Protein AF-A0A9D5S4G3-F1 (afdb_monomer)

Structure (mmCIF, N/CA/C/O backbone):
data_AF-A0A9D5S4G3-F1
#
_entry.id   AF-A0A9D5S4G3-F1
#
loop_
_atom_site.group_PDB
_atom_site.id
_atom_site.type_symbol
_atom_site.label_atom_id
_atom_site.label_alt_id
_atom_site.label_comp_id
_atom_site.label_asym_id
_atom_site.label_entity_id
_atom_site.label_seq_id
_atom_site.pdbx_PDB_ins_code
_atom_site.Cartn_x
_atom_site.Cartn_y
_atom_site.Cartn_z
_atom_site.occupancy
_atom_site.B_iso_or_equiv
_atom_site.auth_seq_id
_atom_site.auth_comp_id
_atom_site.auth_asym_id
_atom_site.auth_atom_id
_atom_site.pdbx_PDB_model_num
ATOM 1 N N . MET A 1 1 ? 29.428 -17.804 -40.168 1.00 51.81 1 MET A N 1
ATOM 2 C CA . MET A 1 1 ? 29.829 -16.428 -39.814 1.00 51.81 1 MET A CA 1
ATOM 3 C C . MET A 1 1 ? 28.556 -15.737 -39.376 1.00 51.81 1 MET A C 1
ATOM 5 O O . MET A 1 1 ? 27.638 -15.697 -40.182 1.00 51.81 1 MET A O 1
ATOM 9 N N . GLU A 1 2 ? 28.436 -15.329 -38.112 1.00 57.50 2 GLU A N 1
ATOM 10 C CA . GLU A 1 2 ? 27.267 -14.548 -37.683 1.00 57.50 2 GLU A CA 1
ATOM 11 C C . GLU A 1 2 ? 27.249 -13.221 -38.446 1.00 57.50 2 GLU A C 1
ATOM 13 O O . GLU A 1 2 ? 28.254 -12.510 -38.492 1.00 57.50 2 GLU A O 1
ATOM 18 N N . ASN A 1 3 ? 26.120 -12.933 -39.082 1.00 79.19 3 ASN A N 1
ATOM 19 C CA . ASN A 1 3 ? 25.870 -11.712 -39.828 1.00 79.19 3 ASN A CA 1
ATOM 20 C C . ASN A 1 3 ? 25.719 -10.534 -38.851 1.00 79.19 3 ASN A C 1
ATOM 22 O O . ASN A 1 3 ? 24.998 -10.628 -37.859 1.00 79.19 3 ASN A O 1
ATOM 26 N N . ASN A 1 4 ? 26.377 -9.408 -39.139 1.00 75.12 4 ASN A N 1
ATOM 27 C CA . ASN A 1 4 ? 26.272 -8.193 -38.325 1.00 75.12 4 ASN A CA 1
ATOM 28 C C . ASN A 1 4 ? 24.834 -7.654 -38.227 1.00 75.12 4 ASN A C 1
ATOM 30 O O . ASN A 1 4 ? 24.498 -7.051 -37.211 1.00 75.12 4 ASN A O 1
ATOM 34 N N . ASN A 1 5 ? 23.974 -7.903 -39.222 1.00 74.94 5 ASN A N 1
ATOM 35 C CA . ASN A 1 5 ? 22.558 -7.536 -39.131 1.00 74.94 5 ASN A CA 1
ATOM 36 C C . ASN A 1 5 ? 21.809 -8.359 -38.076 1.00 74.94 5 ASN A C 1
ATOM 38 O O . ASN A 1 5 ? 20.923 -7.818 -37.423 1.00 74.94 5 ASN A O 1
ATOM 42 N N . ASP A 1 6 ? 22.167 -9.628 -37.867 1.00 80.38 6 ASP A N 1
ATOM 43 C CA . ASP A 1 6 ? 21.469 -10.492 -36.906 1.00 80.38 6 ASP A CA 1
ATOM 44 C C . ASP A 1 6 ? 21.781 -10.045 -35.467 1.00 80.38 6 ASP A C 1
ATOM 46 O O . ASP A 1 6 ? 20.892 -9.982 -34.620 1.00 80.38 6 ASP A O 1
ATOM 50 N N . LYS A 1 7 ? 23.030 -9.626 -35.213 1.00 79.44 7 LYS A N 1
ATOM 51 C CA . LYS A 1 7 ? 23.448 -9.041 -33.926 1.00 79.44 7 LYS A CA 1
ATOM 52 C C . LYS A 1 7 ? 22.794 -7.691 -33.647 1.00 79.44 7 LYS A C 1
ATOM 54 O O . LYS A 1 7 ? 22.491 -7.393 -32.497 1.00 79.44 7 LYS A O 1
ATOM 59 N N . PHE A 1 8 ? 22.586 -6.882 -34.685 1.00 77.62 8 PHE A N 1
ATOM 60 C CA . PHE A 1 8 ? 21.956 -5.569 -34.562 1.00 77.62 8 PHE A CA 1
ATOM 61 C C . PHE A 1 8 ? 20.488 -5.678 -34.139 1.00 77.62 8 PHE A C 1
ATOM 63 O O . PHE A 1 8 ? 20.085 -5.042 -33.168 1.00 77.62 8 PHE A O 1
ATOM 70 N N . TRP A 1 9 ? 19.705 -6.526 -34.813 1.00 83.00 9 TRP A N 1
ATOM 71 C CA . TRP A 1 9 ? 18.303 -6.738 -34.445 1.00 83.00 9 TRP A CA 1
ATOM 72 C C . TRP A 1 9 ? 18.156 -7.387 -33.069 1.00 83.00 9 TRP A C 1
ATOM 74 O O . TRP A 1 9 ? 17.299 -6.963 -32.304 1.00 83.00 9 TRP A O 1
ATOM 84 N N . MET A 1 10 ? 19.031 -8.336 -32.719 1.00 76.00 10 MET A N 1
ATOM 85 C CA . MET A 1 10 ? 19.042 -8.948 -31.388 1.00 76.00 10 MET A CA 1
ATOM 86 C C . MET A 1 10 ? 19.289 -7.913 -30.280 1.00 76.00 10 MET A C 1
ATOM 88 O O . MET A 1 10 ? 18.559 -7.894 -29.295 1.00 76.00 10 MET A O 1
ATOM 92 N N . ALA A 1 11 ? 20.252 -7.005 -30.472 1.00 74.81 11 ALA A N 1
ATOM 93 C CA . ALA A 1 11 ? 20.532 -5.941 -29.510 1.00 74.81 11 ALA A CA 1
ATOM 94 C C . ALA A 1 11 ? 19.347 -4.972 -29.331 1.00 74.81 11 ALA A C 1
ATOM 96 O O . ALA A 1 11 ? 19.047 -4.587 -28.204 1.00 74.81 11 ALA A O 1
ATOM 97 N N . ILE A 1 12 ? 18.652 -4.613 -30.419 1.00 80.50 12 ILE A N 1
ATOM 98 C CA . ILE A 1 12 ? 17.445 -3.771 -30.351 1.00 80.50 12 ILE A CA 1
ATOM 99 C C . ILE A 1 12 ? 16.319 -4.493 -29.606 1.00 80.50 12 ILE A C 1
ATOM 101 O O . ILE A 1 12 ? 15.697 -3.902 -28.729 1.00 80.50 12 ILE A O 1
ATOM 105 N N . THR A 1 13 ? 16.068 -5.768 -29.916 1.00 83.31 13 THR A N 1
ATOM 106 C CA . THR A 1 13 ? 15.019 -6.553 -29.248 1.00 83.31 13 THR A CA 1
ATOM 107 C C . THR A 1 13 ? 15.289 -6.716 -27.750 1.00 83.31 13 THR A C 1
ATOM 109 O O . THR A 1 13 ? 14.360 -6.614 -26.949 1.00 83.31 13 THR A O 1
ATOM 112 N N . ASP A 1 14 ? 16.547 -6.916 -27.351 1.00 84.50 14 ASP A N 1
ATOM 113 C CA . ASP A 1 14 ? 16.930 -6.978 -25.937 1.00 84.50 14 ASP A CA 1
ATOM 114 C C . ASP A 1 14 ? 16.700 -5.633 -25.223 1.00 84.50 14 ASP A C 1
ATOM 116 O O . ASP A 1 14 ? 16.226 -5.603 -24.084 1.00 84.50 14 ASP A O 1
ATOM 120 N N . GLU A 1 15 ? 17.000 -4.513 -25.888 1.00 83.62 15 GLU A N 1
ATOM 121 C CA . GLU A 1 15 ? 16.800 -3.170 -25.338 1.00 83.62 15 GLU A CA 1
ATOM 122 C C . GLU A 1 15 ? 15.309 -2.815 -25.207 1.00 83.62 15 GLU A C 1
ATOM 124 O O . GLU A 1 15 ? 14.877 -2.352 -24.147 1.00 83.62 15 GLU A O 1
ATOM 129 N N . GLU A 1 16 ? 14.496 -3.107 -26.226 1.00 84.50 16 GLU A N 1
ATOM 130 C CA . GLU A 1 16 ? 13.037 -2.945 -26.181 1.00 84.50 16 GLU A CA 1
ATOM 131 C C . GLU A 1 16 ? 12.409 -3.821 -25.089 1.00 84.50 16 GLU A C 1
ATOM 133 O O . GLU A 1 16 ? 11.651 -3.321 -24.253 1.00 84.50 16 GLU A O 1
ATOM 138 N N . GLY A 1 17 ? 12.793 -5.100 -25.014 1.00 86.50 17 GLY A N 1
ATOM 139 C CA . GLY A 1 17 ? 12.318 -6.017 -23.977 1.00 86.50 17 GLY A CA 1
ATOM 140 C C . GLY A 1 17 ? 12.713 -5.570 -22.565 1.00 86.50 17 GLY A C 1
ATOM 141 O O . GLY A 1 17 ? 11.921 -5.674 -21.623 1.00 86.50 17 GLY A O 1
ATOM 142 N N . PHE A 1 18 ? 13.912 -5.005 -22.399 1.00 89.56 18 PHE A N 1
ATOM 143 C CA . PHE A 1 18 ? 14.340 -4.422 -21.129 1.00 89.56 18 PHE A CA 1
ATOM 144 C C . PHE A 1 18 ? 13.501 -3.194 -20.747 1.00 89.56 18 PHE A C 1
ATOM 146 O O . PHE A 1 18 ? 13.089 -3.064 -19.588 1.00 89.56 18 PHE A O 1
ATOM 153 N N . LEU A 1 19 ? 13.227 -2.299 -21.699 1.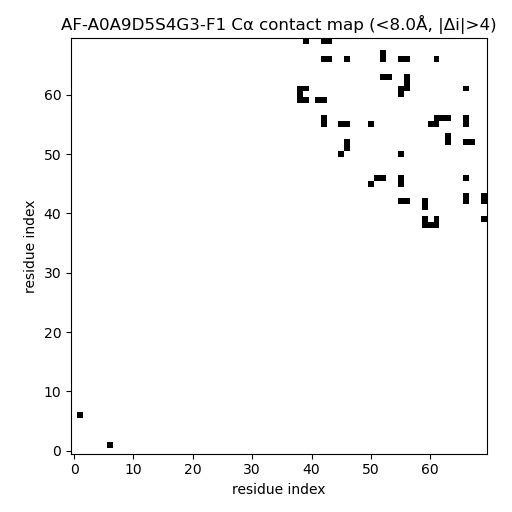00 91.44 19 LEU A N 1
ATOM 154 C CA . LEU A 1 19 ? 12.403 -1.111 -21.474 1.00 91.44 19 LEU A CA 1
ATOM 155 C C . LEU A 1 19 ? 10.962 -1.482 -21.107 1.00 91.44 19 LEU A C 1
ATOM 157 O O . LEU A 1 19 ? 10.435 -0.960 -20.119 1.00 91.44 19 LEU A O 1
ATOM 161 N N . GLU A 1 20 ? 10.353 -2.426 -21.826 1.00 90.50 20 GLU A N 1
ATOM 162 C CA . GLU A 1 20 ? 9.020 -2.945 -21.506 1.00 90.50 20 GLU A CA 1
ATOM 163 C C . GLU A 1 20 ? 8.982 -3.564 -20.106 1.00 90.50 20 GLU A C 1
ATOM 165 O O . GLU A 1 20 ? 8.128 -3.209 -19.288 1.00 90.50 20 GLU A O 1
ATOM 170 N N . ALA A 1 21 ? 9.950 -4.420 -19.765 1.00 88.75 21 ALA A N 1
ATOM 171 C CA . ALA A 1 21 ? 10.023 -5.036 -18.442 1.00 88.75 21 ALA A CA 1
ATOM 172 C C . ALA A 1 21 ? 10.129 -3.990 -17.317 1.00 88.75 21 ALA A C 1
ATOM 174 O O . ALA A 1 21 ? 9.491 -4.121 -16.266 1.00 88.75 21 ALA A O 1
ATOM 175 N N . ARG A 1 22 ? 10.907 -2.919 -17.525 1.00 92.00 22 ARG A N 1
ATOM 176 C CA . ARG A 1 22 ? 11.025 -1.804 -16.570 1.00 92.00 22 ARG A CA 1
ATOM 177 C C . ARG A 1 22 ? 9.715 -1.030 -16.440 1.00 92.00 22 ARG A C 1
ATOM 179 O O . ARG A 1 22 ? 9.343 -0.687 -15.316 1.00 92.00 22 ARG A O 1
ATOM 186 N N . TYR A 1 23 ? 9.019 -0.791 -17.549 1.00 93.44 23 TYR A N 1
ATOM 187 C CA . TYR A 1 23 ? 7.718 -0.128 -17.560 1.00 93.44 23 TYR A CA 1
ATOM 188 C C . TYR A 1 23 ? 6.669 -0.929 -16.778 1.00 93.44 23 TYR A C 1
ATOM 190 O O . TYR A 1 23 ? 6.077 -0.404 -15.832 1.00 93.44 23 TYR A O 1
ATOM 198 N N . TYR A 1 24 ? 6.502 -2.219 -17.087 1.00 93.69 24 TYR A N 1
ATOM 199 C CA . TYR A 1 24 ? 5.544 -3.083 -16.389 1.00 93.69 24 TYR A CA 1
ATOM 200 C C . TYR A 1 24 ? 5.857 -3.215 -14.900 1.00 93.69 24 TYR A C 1
ATOM 202 O O . TYR A 1 24 ? 4.954 -3.104 -14.071 1.00 93.69 24 TYR A O 1
ATOM 210 N N . LYS A 1 25 ? 7.137 -3.359 -14.538 1.00 92.69 25 LYS A N 1
ATOM 211 C CA . LYS A 1 25 ? 7.553 -3.389 -13.132 1.00 92.69 25 LYS A CA 1
ATOM 212 C C . LYS A 1 25 ? 7.230 -2.080 -12.405 1.00 92.69 25 LYS A C 1
ATOM 214 O O . LYS A 1 25 ? 6.833 -2.108 -11.242 1.00 92.69 25 LYS A O 1
ATOM 219 N N . GLY A 1 26 ? 7.392 -0.934 -13.070 1.00 92.94 26 GLY A N 1
ATOM 220 C CA . GLY A 1 26 ? 7.009 0.371 -12.527 1.00 92.94 26 GLY A CA 1
ATOM 221 C C . GLY A 1 26 ? 5.501 0.487 -12.298 1.00 92.94 26 GLY A C 1
ATOM 222 O O . GLY A 1 26 ? 5.073 0.911 -11.227 1.00 92.94 26 GLY A O 1
ATOM 223 N N . MET A 1 27 ? 4.704 0.043 -13.270 1.00 94.44 27 MET A N 1
ATOM 224 C CA . MET A 1 27 ? 3.241 0.002 -13.184 1.00 94.44 27 MET A CA 1
ATOM 225 C C . MET A 1 27 ? 2.755 -0.899 -12.043 1.00 94.44 27 MET 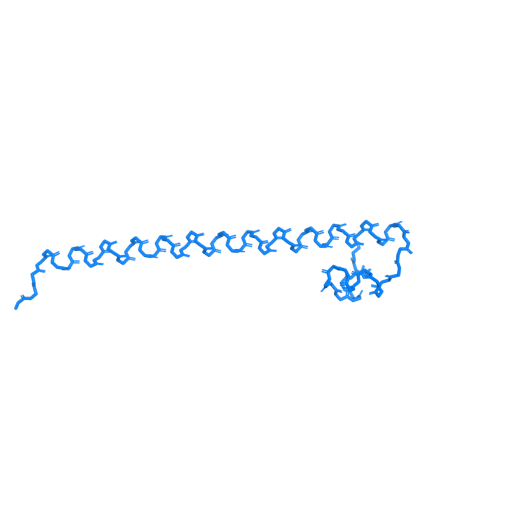A C 1
ATOM 227 O O . MET A 1 27 ? 1.906 -0.495 -11.248 1.00 94.44 27 MET A O 1
ATOM 231 N N . GLU A 1 28 ? 3.306 -2.109 -11.931 1.00 93.69 28 GLU A N 1
ATOM 232 C CA . GLU A 1 28 ? 2.964 -3.052 -10.865 1.00 93.69 28 GLU A CA 1
ATOM 233 C C . GLU A 1 28 ? 3.314 -2.484 -9.488 1.00 93.69 28 GLU A C 1
ATOM 235 O O . GLU A 1 28 ? 2.473 -2.493 -8.586 1.00 93.69 28 GLU A O 1
ATOM 240 N N . LYS A 1 29 ? 4.522 -1.920 -9.350 1.00 92.19 29 LYS A N 1
ATOM 241 C CA . LYS A 1 29 ? 4.963 -1.274 -8.115 1.00 92.19 29 LYS A CA 1
ATOM 242 C C . LYS A 1 29 ? 4.038 -0.118 -7.727 1.00 92.19 29 LYS A C 1
ATOM 244 O O . LYS A 1 29 ? 3.575 -0.086 -6.593 1.00 92.19 29 LYS A O 1
ATOM 249 N N . GLY A 1 30 ? 3.706 0.772 -8.662 1.00 94.00 30 GLY A N 1
ATOM 250 C CA . GLY A 1 30 ? 2.795 1.889 -8.396 1.00 94.00 30 GLY A CA 1
ATOM 251 C C . GLY A 1 30 ? 1.390 1.427 -7.995 1.00 94.00 30 GLY A C 1
ATOM 252 O O . GLY A 1 30 ? 0.778 1.999 -7.094 1.00 94.00 30 GLY A O 1
ATOM 253 N N . ARG A 1 31 ? 0.885 0.345 -8.604 1.00 93.12 31 ARG A N 1
ATOM 254 C CA . ARG A 1 31 ? -0.410 -0.244 -8.231 1.00 93.12 31 ARG A CA 1
ATOM 255 C C . ARG A 1 31 ? -0.387 -0.844 -6.825 1.00 93.12 31 ARG A C 1
ATOM 257 O O . ARG A 1 31 ? -1.371 -0.709 -6.100 1.00 93.12 31 ARG A O 1
ATOM 264 N N . ALA A 1 32 ? 0.700 -1.522 -6.459 1.00 92.25 32 ALA A N 1
ATOM 265 C CA . ALA A 1 32 ? 0.878 -2.089 -5.127 1.00 92.25 32 ALA A CA 1
ATOM 266 C C . ALA A 1 32 ? 0.969 -0.983 -4.065 1.00 92.25 32 ALA A C 1
ATOM 268 O O . ALA A 1 32 ? 0.176 -0.984 -3.128 1.00 92.25 32 ALA A O 1
ATOM 269 N N . GLU A 1 33 ? 1.833 0.015 -4.275 1.00 92.12 33 GLU A N 1
ATOM 270 C CA . GLU A 1 33 ? 1.990 1.160 -3.366 1.00 92.12 33 GLU A CA 1
ATOM 271 C C . GLU A 1 33 ? 0.673 1.927 -3.180 1.00 92.12 33 GLU A C 1
ATOM 273 O O . GLU A 1 33 ? 0.294 2.244 -2.054 1.00 92.12 33 GLU A O 1
ATOM 278 N N . GLY A 1 34 ? -0.077 2.163 -4.262 1.00 93.62 34 GLY A N 1
ATOM 279 C CA . GLY A 1 34 ? -1.380 2.825 -4.182 1.00 93.62 34 GLY A CA 1
ATOM 280 C C . GLY A 1 34 ? -2.423 2.019 -3.401 1.00 93.62 34 GLY A C 1
ATOM 281 O O . GLY A 1 34 ? -3.223 2.595 -2.664 1.00 93.62 34 GLY A O 1
ATOM 282 N N . LYS A 1 35 ? -2.413 0.686 -3.527 1.00 92.75 35 LYS A N 1
ATOM 283 C CA . LYS A 1 35 ? -3.305 -0.189 -2.755 1.00 92.75 35 LYS A CA 1
ATOM 284 C C . LYS A 1 35 ? -2.953 -0.163 -1.266 1.00 92.75 35 LYS A C 1
ATOM 286 O O . LYS A 1 35 ? -3.858 -0.064 -0.439 1.00 92.75 35 LYS A O 1
ATOM 291 N N . ASP A 1 36 ? -1.668 -0.233 -0.938 1.00 92.25 36 ASP A N 1
ATOM 292 C CA . ASP A 1 36 ? -1.200 -0.230 0.448 1.00 92.25 36 ASP A CA 1
ATOM 293 C C . ASP A 1 36 ? -1.518 1.100 1.142 1.00 92.25 36 ASP A C 1
ATOM 295 O O . ASP A 1 36 ? -2.014 1.107 2.271 1.00 92.25 36 ASP A O 1
ATOM 299 N N . GLU A 1 37 ? -1.315 2.224 0.450 1.00 93.44 37 GLU A N 1
ATOM 300 C CA . GLU A 1 37 ? -1.655 3.546 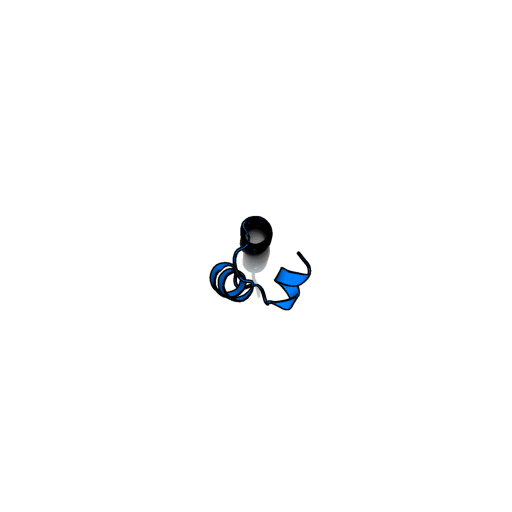0.980 1.00 93.44 37 GLU A CA 1
ATOM 301 C C . GLU A 1 37 ? -3.167 3.699 1.193 1.00 93.44 37 GLU A C 1
ATOM 303 O O . GLU A 1 37 ? -3.604 4.098 2.274 1.00 93.44 37 GLU A O 1
ATOM 308 N N . ALA A 1 38 ? -3.984 3.285 0.218 1.00 94.06 38 ALA A N 1
ATOM 309 C CA . ALA A 1 38 ? -5.440 3.315 0.352 1.00 94.06 38 ALA A CA 1
ATOM 310 C C . ALA A 1 38 ? -5.933 2.446 1.522 1.00 94.06 38 ALA A C 1
ATOM 312 O O . ALA A 1 38 ? -6.829 2.846 2.268 1.00 94.06 38 ALA A O 1
ATOM 313 N N . ASN A 1 39 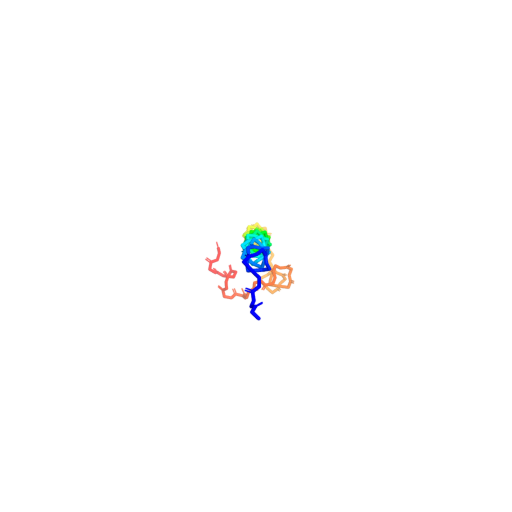? -5.334 1.270 1.72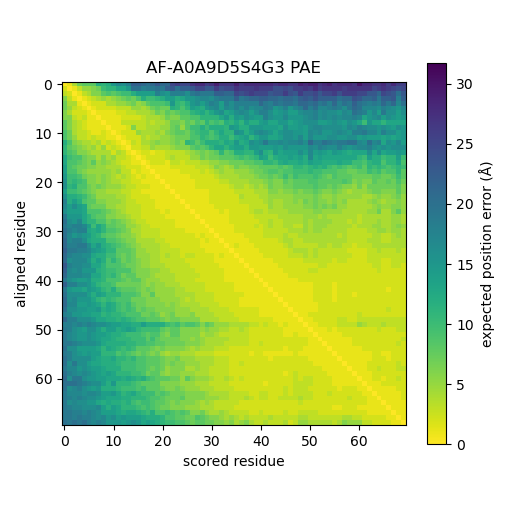7 1.00 93.69 39 ASN A N 1
ATOM 314 C CA . ASN A 1 39 ? -5.665 0.393 2.848 1.00 93.69 39 ASN A CA 1
ATOM 315 C C . ASN A 1 39 ? -5.321 1.032 4.200 1.00 93.69 39 ASN A C 1
ATOM 317 O O . ASN A 1 39 ? -6.127 0.954 5.130 1.00 93.69 39 ASN A O 1
ATOM 321 N N . ARG A 1 40 ? -4.173 1.712 4.308 1.00 94.19 40 ARG A N 1
ATOM 322 C CA . ARG A 1 40 ? -3.785 2.450 5.522 1.00 94.19 40 ARG A CA 1
ATOM 323 C C . ARG A 1 40 ? -4.696 3.637 5.796 1.00 94.19 40 ARG A C 1
ATOM 325 O O . ARG A 1 40 ? -5.102 3.836 6.940 1.00 94.19 40 ARG A O 1
ATOM 332 N N . GLU A 1 41 ? -5.044 4.410 4.772 1.00 96.00 41 GLU A N 1
ATOM 333 C CA . GLU A 1 41 ? -5.966 5.537 4.919 1.00 96.00 41 GLU A CA 1
ATOM 334 C C . GLU A 1 41 ? -7.356 5.056 5.364 1.00 96.00 41 GLU A C 1
ATOM 336 O O . GLU A 1 41 ? -7.952 5.615 6.290 1.00 96.00 41 GLU A O 1
ATOM 341 N N . ASN A 1 42 ? -7.845 3.968 4.762 1.00 96.00 42 ASN A N 1
ATOM 342 C CA . ASN A 1 42 ? -9.102 3.339 5.151 1.00 96.00 42 ASN A CA 1
ATOM 343 C C . ASN A 1 42 ? -9.055 2.838 6.599 1.00 96.00 42 ASN A C 1
ATOM 345 O O . ASN A 1 42 ? -9.972 3.137 7.360 1.00 96.00 42 ASN A O 1
ATOM 349 N N . ALA A 1 43 ? -7.980 2.161 7.015 1.00 96.12 43 ALA A N 1
ATOM 350 C CA . ALA A 1 43 ? -7.820 1.701 8.393 1.00 96.12 43 ALA A CA 1
ATOM 351 C C . ALA A 1 43 ? -7.835 2.858 9.405 1.00 96.12 43 ALA A C 1
ATOM 353 O O . ALA A 1 43 ? -8.545 2.776 10.407 1.00 96.12 43 ALA A O 1
ATOM 354 N N . ARG A 1 44 ? -7.135 3.968 9.121 1.00 95.62 44 ARG A N 1
ATOM 355 C CA . ARG A 1 44 ? -7.160 5.181 9.965 1.00 95.62 44 ARG A CA 1
ATOM 356 C C . ARG A 1 44 ? -8.571 5.740 10.111 1.00 95.62 44 ARG A C 1
ATOM 358 O O . ARG A 1 44 ? -9.017 6.015 11.225 1.00 95.62 44 ARG A O 1
ATOM 365 N N . LYS A 1 45 ? -9.296 5.877 8.995 1.00 96.75 45 LYS A N 1
ATOM 366 C CA . LYS A 1 45 ? -10.687 6.352 9.004 1.00 96.75 45 LYS A CA 1
ATOM 367 C C . LYS A 1 45 ? -11.577 5.410 9.810 1.00 96.75 45 LYS A C 1
ATOM 369 O O . LYS A 1 45 ? -12.298 5.871 10.688 1.00 96.75 45 LYS A O 1
ATOM 374 N N . MET A 1 46 ? -11.489 4.101 9.584 1.00 96.06 46 MET A N 1
ATOM 375 C CA . MET A 1 46 ? -12.290 3.115 10.312 1.00 96.06 46 MET A CA 1
ATOM 376 C C . MET A 1 46 ? -12.012 3.140 11.820 1.00 96.06 46 MET A C 1
ATOM 378 O O . MET A 1 46 ? -12.953 3.124 12.614 1.00 96.06 46 MET A O 1
ATOM 382 N N . LYS A 1 47 ? -10.740 3.268 12.216 1.00 93.94 47 LYS A N 1
ATOM 383 C CA . LYS A 1 47 ? -10.328 3.417 13.618 1.00 93.94 47 LYS A CA 1
ATOM 384 C C . LYS A 1 47 ? -10.911 4.686 14.239 1.00 93.94 47 LYS A C 1
ATOM 386 O O . LYS A 1 47 ? -11.472 4.624 15.328 1.00 93.94 47 LYS A O 1
ATOM 391 N N . SER A 1 48 ? -10.871 5.816 13.526 1.00 95.00 48 SER A N 1
ATOM 392 C CA . SER A 1 48 ? -11.491 7.071 13.991 1.00 95.00 48 SER A CA 1
ATOM 393 C C . SER A 1 48 ? -13.015 6.985 14.143 1.00 95.00 48 SER A C 1
ATOM 395 O O . SER A 1 48 ? -13.591 7.684 14.970 1.00 95.00 48 SER A O 1
ATOM 397 N N . LEU A 1 49 ? -13.661 6.094 13.385 1.00 96.00 49 LEU A N 1
ATOM 398 C CA . LEU A 1 49 ? -15.091 5.797 13.486 1.00 96.00 49 LEU A CA 1
ATOM 399 C C . LEU A 1 49 ? -15.415 4.790 14.605 1.00 96.00 49 LEU A C 1
ATOM 401 O O . LEU A 1 49 ? -16.580 4.444 14.790 1.00 96.00 49 LEU A O 1
ATOM 405 N N . GLY A 1 50 ? -14.410 4.315 15.348 1.00 94.06 50 GLY A N 1
ATOM 406 C CA . GLY A 1 50 ? -14.581 3.386 16.464 1.00 94.06 50 GLY A CA 1
ATOM 407 C C . GLY A 1 50 ? -14.815 1.933 16.047 1.00 94.06 50 GLY A C 1
ATOM 408 O O . GLY A 1 50 ? -15.336 1.153 16.844 1.00 94.06 50 GLY A O 1
ATOM 409 N N . MET A 1 51 ? -14.462 1.548 14.814 1.00 95.31 51 MET A N 1
ATOM 410 C CA . MET A 1 51 ? -14.551 0.144 14.405 1.00 95.31 51 MET A CA 1
ATOM 411 C C . MET A 1 51 ? -13.546 -0.732 15.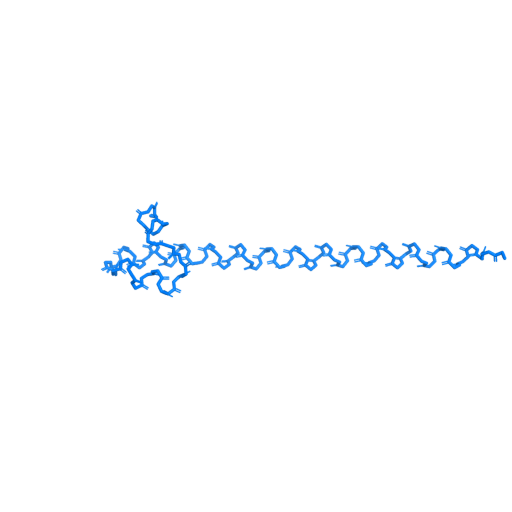172 1.00 95.31 51 MET A C 1
ATOM 413 O O . MET A 1 51 ? -12.416 -0.298 15.406 1.00 95.31 51 MET A O 1
ATOM 417 N N . PRO A 1 52 ? -13.911 -1.982 15.517 1.00 96.00 52 PRO A N 1
ATOM 418 C CA . PRO A 1 52 ? -12.990 -2.914 16.159 1.00 96.00 52 PRO A CA 1
ATOM 419 C C . PRO A 1 52 ? -11.782 -3.234 15.272 1.00 96.00 52 PRO A C 1
ATOM 421 O O . PRO A 1 52 ? -11.945 -3.506 14.080 1.00 96.00 52 PRO A O 1
ATOM 424 N N . THR A 1 53 ? -10.588 -3.298 15.867 1.00 94.44 53 THR A N 1
ATOM 425 C CA . THR A 1 53 ? -9.325 -3.604 15.170 1.00 94.44 53 THR A CA 1
ATOM 426 C C . THR A 1 53 ? -9.398 -4.893 14.346 1.00 94.44 53 THR A C 1
ATOM 428 O O . THR A 1 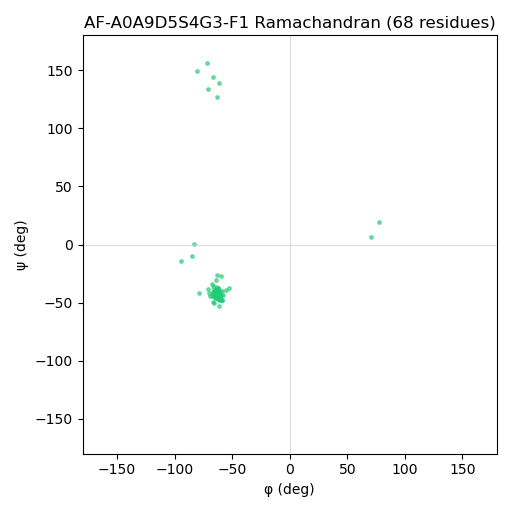53 ? -8.880 -4.940 13.236 1.00 94.44 53 THR A O 1
ATOM 431 N N . GLU A 1 54 ? -10.098 -5.920 14.834 1.00 94.94 54 GLU A N 1
ATOM 432 C CA . GLU A 1 54 ? -10.275 -7.191 14.118 1.00 94.94 54 GLU A CA 1
ATOM 433 C C . GLU A 1 54 ? -11.055 -7.032 12.801 1.00 94.94 54 GLU A C 1
ATOM 435 O O . GLU A 1 54 ? -10.685 -7.611 11.781 1.00 94.94 54 GLU A O 1
ATOM 440 N N . VAL A 1 55 ? -12.092 -6.189 12.791 1.00 95.19 55 VAL A N 1
ATOM 441 C CA . VAL A 1 55 ? -12.874 -5.893 11.580 1.00 95.19 55 VAL A CA 1
ATOM 442 C C . VAL A 1 55 ? -12.033 -5.077 10.599 1.00 95.19 55 VAL A C 1
ATOM 444 O O . VAL A 1 55 ? -12.020 -5.361 9.402 1.00 95.19 55 VAL A O 1
ATOM 447 N N . ILE A 1 56 ? -11.278 -4.097 11.103 1.00 96.12 56 ILE A N 1
ATOM 448 C CA . ILE A 1 56 ? -10.375 -3.282 10.281 1.00 96.12 56 ILE A CA 1
ATOM 449 C C . ILE A 1 56 ? -9.304 -4.165 9.625 1.00 96.12 56 ILE A C 1
ATOM 451 O O . ILE A 1 56 ? -9.032 -4.007 8.433 1.00 96.12 56 ILE A O 1
ATOM 455 N N . ALA A 1 57 ? -8.744 -5.125 10.366 1.00 96.00 57 ALA A N 1
ATOM 456 C CA . ALA A 1 57 ? -7.753 -6.071 9.861 1.00 96.00 57 ALA A CA 1
ATOM 457 C C . ALA A 1 57 ? -8.304 -6.930 8.718 1.00 96.00 57 ALA A C 1
ATOM 459 O O . ALA A 1 57 ? -7.662 -7.063 7.677 1.00 96.00 57 ALA A O 1
ATOM 460 N N . GLN A 1 58 ? -9.529 -7.444 8.860 1.00 94.56 58 GLN A N 1
ATOM 461 C CA . GLN A 1 58 ? -10.176 -8.236 7.810 1.00 94.56 58 GLN A CA 1
ATOM 462 C C . GLN A 1 58 ? -10.424 -7.433 6.526 1.00 94.56 58 GLN A C 1
ATOM 464 O O . GLN A 1 58 ? -10.249 -7.963 5.431 1.00 94.56 58 GLN A O 1
ATOM 469 N N . VAL A 1 59 ? -10.822 -6.162 6.644 1.00 93.56 59 VAL A N 1
ATOM 470 C CA . VAL A 1 59 ? -11.159 -5.333 5.475 1.00 93.56 59 VAL A CA 1
ATOM 471 C C . VAL A 1 59 ? -9.912 -4.795 4.774 1.00 93.56 59 VAL A C 1
ATOM 473 O O . VAL A 1 59 ? -9.854 -4.766 3.546 1.00 93.56 59 VAL A O 1
ATOM 476 N N . THR A 1 60 ? -8.914 -4.354 5.538 1.00 92.88 60 THR A N 1
ATOM 477 C CA . THR A 1 60 ? -7.727 -3.670 4.993 1.00 92.88 60 THR A CA 1
ATOM 478 C C . THR A 1 60 ? -6.555 -4.610 4.730 1.00 92.88 60 THR A C 1
ATOM 480 O O . THR A 1 60 ? -5.620 -4.237 4.024 1.00 92.88 60 THR A O 1
ATOM 483 N N . GLY A 1 61 ? -6.601 -5.832 5.267 1.00 93.44 61 GLY A N 1
ATOM 484 C CA . GLY A 1 61 ? -5.502 -6.794 5.199 1.00 93.44 61 GLY A CA 1
ATOM 485 C C . GLY A 1 61 ? -4.289 -6.413 6.053 1.00 93.44 61 GLY A C 1
ATOM 486 O O . GLY A 1 61 ? -3.264 -7.081 5.962 1.00 93.44 61 GLY A O 1
ATOM 487 N N . LEU A 1 62 ? -4.391 -5.352 6.861 1.00 94.00 62 LEU A N 1
ATOM 488 C CA . LEU A 1 62 ? -3.365 -4.950 7.817 1.00 94.00 62 LEU A CA 1
ATOM 489 C C . LEU A 1 62 ? -3.459 -5.793 9.087 1.00 94.00 62 LEU A C 1
ATOM 491 O O . LEU A 1 62 ? -4.538 -6.211 9.509 1.00 94.00 62 LEU A O 1
ATOM 495 N N . THR A 1 63 ? -2.325 -6.015 9.733 1.00 94.62 63 THR A N 1
ATOM 496 C CA . THR A 1 63 ? -2.274 -6.682 11.033 1.00 94.62 63 THR A CA 1
ATOM 497 C C . THR A 1 63 ? -2.815 -5.776 12.138 1.00 94.62 63 THR A C 1
ATOM 499 O O . THR A 1 63 ? -2.771 -4.548 12.043 1.00 94.62 63 THR A O 1
ATOM 502 N N . ALA A 1 64 ? -3.284 -6.374 13.237 1.00 93.00 64 ALA A N 1
ATOM 503 C CA . ALA A 1 64 ? -3.732 -5.612 14.403 1.00 93.00 64 ALA A CA 1
ATOM 504 C C . ALA A 1 64 ? -2.640 -4.658 14.922 1.00 93.00 64 ALA A C 1
ATOM 506 O O . ALA A 1 64 ? -2.927 -3.507 15.225 1.00 93.00 64 ALA A O 1
ATOM 507 N N . THR A 1 65 ? -1.377 -5.096 14.926 1.00 93.56 65 THR A N 1
ATOM 508 C CA . THR A 1 65 ? -0.231 -4.269 15.332 1.00 93.56 65 THR A CA 1
ATOM 509 C C . THR A 1 65 ? -0.018 -3.067 14.412 1.00 93.56 65 THR A C 1
ATOM 511 O O . THR A 1 65 ? 0.254 -1.966 14.896 1.00 93.56 65 THR A O 1
ATOM 514 N N . GLU A 1 66 ? -0.155 -3.248 13.095 1.00 92.69 66 GLU A N 1
ATOM 515 C CA . GLU A 1 66 ? -0.090 -2.134 12.145 1.00 92.69 66 GLU A CA 1
ATOM 516 C C . GLU A 1 66 ? -1.227 -1.145 12.399 1.00 92.69 66 GLU A C 1
ATOM 518 O O . GLU A 1 66 ? -0.966 0.047 12.497 1.00 92.69 66 GLU A O 1
ATOM 523 N N . ILE A 1 67 ? -2.458 -1.627 12.591 1.00 94.12 67 ILE A N 1
ATOM 524 C CA . ILE A 1 67 ? -3.637 -0.787 12.852 1.00 94.12 67 ILE A CA 1
ATOM 525 C C . ILE A 1 67 ? -3.534 -0.040 14.186 1.00 94.12 67 ILE A C 1
ATOM 527 O O . ILE A 1 67 ? -3.892 1.136 14.261 1.00 94.12 67 ILE A O 1
ATOM 531 N N . ASP A 1 68 ? -3.029 -0.675 15.241 1.00 90.75 68 ASP A N 1
ATOM 532 C CA . ASP A 1 68 ? -2.834 -0.029 16.542 1.00 90.75 68 ASP A CA 1
ATOM 533 C C . ASP A 1 68 ? -1.805 1.107 16.456 1.00 90.75 68 ASP A C 1
ATOM 535 O O . ASP A 1 68 ? -1.959 2.120 17.141 1.00 90.75 68 ASP A O 1
ATOM 539 N N . SER A 1 69 ? -0.837 0.981 15.543 1.00 89.50 69 SER A N 1
ATOM 540 C CA . SER A 1 69 ? 0.208 1.975 15.268 1.00 89.50 69 SER A CA 1
ATOM 541 C C . SER A 1 69 ? -0.207 3.090 14.289 1.00 89.50 69 SER A C 1
ATOM 543 O O . SER A 1 69 ? 0.550 4.049 14.125 1.00 89.50 69 SER A O 1
ATOM 545 N N . LEU A 1 70 ? -1.366 2.970 13.622 1.00 87.81 70 LEU A N 1
ATOM 546 C CA . LEU A 1 70 ? -1.947 3.989 12.727 1.00 87.81 70 LE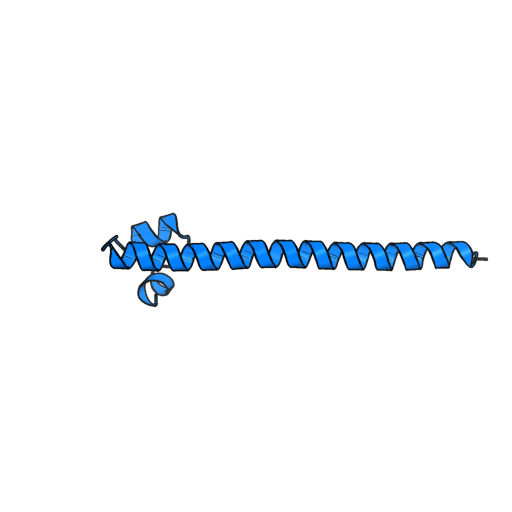U A CA 1
ATOM 547 C C . LEU A 1 70 ? -2.665 5.110 13.485 1.00 87.81 70 LEU A C 1
ATOM 549 O O . LEU A 1 70 ? -2.586 6.256 12.987 1.00 87.81 70 LEU A O 1
#

Secondary structure (DSSP, 8-state):
---HHHHHHHHHHHHHHHHHHHHHHHHHHHHHHHHHHHHHHHHHHHHHTT--HHHHHHHH---HHHHHT-

Foldseek 3Di:
DDDPVVVVVVVVVVVVVVVVVVVVVVVVVVVVVVLLVVLLVQLVVCVVVVHDLVVSCVVSVDDSVSSVVD

Nearest PDB structures (foldseek):
  3g1c-assembly1_A-2  TM=9.137E-01  e=3.378E+00  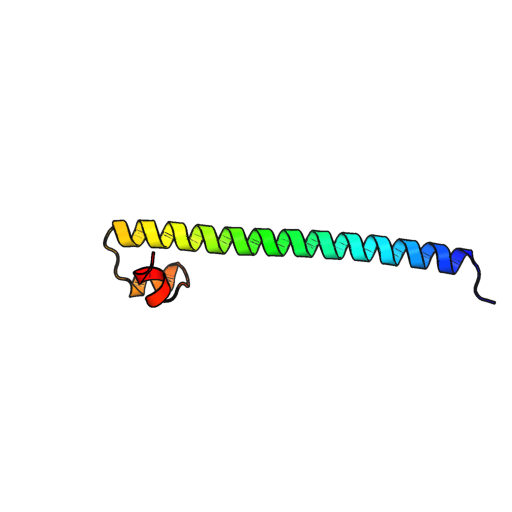Lachnospira eligens ATCC 27750
  2r0q-assembly1_F  TM=9.105E-01  e=3.872E+00  Staphylococcus aureus
  3frw-assembly2_D  TM=5.319E-01  e=1.392E+00  Blautia obeum ATCC 29174
  3frw-assembly1_A  TM=5.239E-01  e=3.616E+00  Blautia obeum ATCC 29174

Mean predicted aligned error: 7.08 Å

pLDDT: mean 89.59, std 8.47, range [51.81, 96.75]

Sequence (70 aa):
MENNNDKFWMAITDEEGFLEARYYKGMEKGRAEGKDEANRENARKMKSLGMPTEVIAQVTGLTATEIDSL

Solvent-accessible surface area (backbone atoms only — not comparable to full-atom values): 3956 Å² total; per-residue (Å²): 131,89,54,71,67,61,56,51,53,50,52,50,52,54,51,52,53,50,52,49,53,52,50,53,52,49,53,52,50,52,54,50,54,51,49,55,50,52,28,51,55,49,40,43,52,41,49,75,71,67,51,56,58,71,60,44,21,70,74,46,72,44,50,56,70,57,59,75,74,96

Radius of gyration: 22.65 Å; Cα contacts (8 Å, |Δi|>4): 34; chains: 1; bounding box: 45×24×56 Å